Protein AF-A0A151WGV7-F1 (afdb_monomer)

Organism: NCBI:txid64791

pLDDT: mean 81.29, std 8.27, range [55.66, 95.44]

Radius of gyration: 17.62 Å; Cα contacts (8 Å, |Δi|>4): 101; chains: 1; bounding 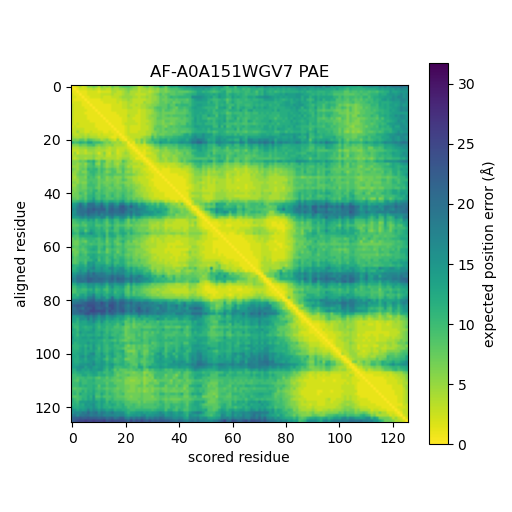box: 30×40×49 Å

Foldseek 3Di:
DDLVPDDPVVNVVLVCCCPPPFVDHPCRVPDDPVRVLVVCCVVQLVDFQEEAEAADDVVQVVVVVSCVVVVRPRYHYYYDPDDPPPDPDLVPFDQPPFDAPVRTPDHGPRSSVVSVVVVVVVVVVD

Mean predicted aligned error: 9.16 Å

Secondary structure (DSSP, 8-state):
--GGGS-HHHHHHHHHHHHHTS---TTTT---HHHHHHHHHHHHTSSTT-EEEESSHHHHHHHHHHHHHHT-TT-EEEE-----TT---TTTS--TT----SS-SS--HHHHHHHHHHHHHHHHT-

Sequence (126 aa):
MPWRFLTKSNQSHVSWLMSHHHGLQWNDGMVPCRMAQRLISEAVIGESEAIVYVKGLEKREWLRALSDILNSDDVVIETIDIYYEDIESLENLDATNTFRCGRHSKHCVLENVLKLFKRWTRFQSK

Nearest PDB structures (foldseek):
  3lzd-assembly1_B  TM=3.717E-01  e=4.528E+00  Pyrococcus horikoshii
  1vim-assembly1_B  TM=3.195E-01  e=4.845E+00  Archaeoglobus fulgidus

Solvent-accessible surface area (backbone atoms only — not comparable to full-atom values): 7836 Å² total; per-residue (Å²): 131,64,76,88,76,50,52,73,69,55,49,52,55,48,52,49,44,33,75,72,72,59,70,51,54,94,67,63,87,71,61,60,67,71,57,47,51,50,55,49,42,60,75,55,66,70,46,84,72,34,75,46,76,30,75,46,68,71,57,33,53,53,50,49,56,52,32,63,76,66,70,48,84,54,50,49,76,39,68,44,86,74,80,63,85,86,56,72,56,80,88,75,44,69,62,78,97,50,57,68,78,83,77,44,91,87,62,29,66,62,28,52,52,46,28,51,52,54,53,51,55,58,62,76,74,109

Structure (mmCIF, N/CA/C/O backbone):
data_AF-A0A151WGV7-F1
#
_entry.id   AF-A0A151WGV7-F1
#
loop_
_atom_site.group_PDB
_atom_site.id
_atom_site.type_symbol
_atom_site.label_atom_id
_atom_site.label_alt_id
_atom_site.label_comp_id
_atom_site.label_asym_id
_atom_site.label_entity_id
_atom_site.label_seq_id
_atom_site.pdbx_PDB_ins_code
_atom_site.Cartn_x
_atom_site.Cartn_y
_atom_site.Cartn_z
_atom_site.occupancy
_atom_site.B_iso_or_equiv
_atom_site.auth_seq_id
_atom_site.auth_comp_id
_atom_site.auth_asym_id
_atom_site.auth_atom_id
_atom_site.pdbx_PDB_model_num
ATOM 1 N N . MET A 1 1 ? 4.273 1.945 -14.816 1.00 74.88 1 MET A N 1
ATOM 2 C CA . MET A 1 1 ? 4.932 2.144 -16.130 1.00 74.88 1 MET A CA 1
ATOM 3 C C . MET A 1 1 ? 4.460 1.047 -17.082 1.00 74.88 1 MET A C 1
ATOM 5 O O . MET A 1 1 ? 4.610 -0.112 -16.723 1.00 74.88 1 MET A O 1
ATOM 9 N N . PRO A 1 2 ? 3.846 1.353 -18.237 1.00 81.44 2 PRO A N 1
ATOM 10 C CA . PRO A 1 2 ? 3.411 0.329 -19.197 1.00 81.44 2 PRO A CA 1
ATOM 11 C C . PRO A 1 2 ? 4.527 -0.632 -19.642 1.00 81.44 2 PRO A C 1
ATOM 13 O O . PRO A 1 2 ? 5.641 -0.186 -19.899 1.00 81.44 2 PRO A O 1
ATOM 16 N N . TRP A 1 3 ? 4.209 -1.925 -19.811 1.00 83.62 3 TRP A N 1
ATOM 17 C CA . TRP A 1 3 ? 5.152 -2.984 -20.242 1.00 83.62 3 TRP A CA 1
ATOM 18 C C . TRP A 1 3 ? 6.003 -2.602 -21.462 1.00 83.62 3 TRP A C 1
ATOM 20 O O . TRP A 1 3 ? 7.206 -2.852 -21.516 1.00 83.62 3 TRP A O 1
ATOM 30 N N . ARG A 1 4 ? 5.368 -1.945 -22.439 1.00 87.50 4 ARG A N 1
ATOM 31 C CA . ARG A 1 4 ? 5.997 -1.491 -23.689 1.00 87.50 4 ARG A CA 1
ATOM 32 C C . ARG A 1 4 ? 7.125 -0.472 -23.499 1.00 87.50 4 ARG A C 1
ATOM 34 O O . ARG A 1 4 ? 7.890 -0.259 -24.427 1.00 87.50 4 ARG A O 1
ATOM 41 N N . PHE A 1 5 ? 7.205 0.173 -22.337 1.00 86.94 5 PHE A N 1
ATOM 42 C CA . PHE A 1 5 ? 8.244 1.155 -22.023 1.00 86.94 5 PHE A CA 1
ATOM 43 C C . PHE A 1 5 ? 9.414 0.555 -21.236 1.00 86.94 5 PHE A C 1
ATOM 45 O O . PHE A 1 5 ? 10.374 1.259 -20.940 1.00 86.94 5 PHE A O 1
ATOM 52 N N . LEU A 1 6 ? 9.358 -0.736 -20.899 1.00 88.00 6 LEU A N 1
ATOM 53 C CA . LEU A 1 6 ? 10.471 -1.435 -20.270 1.00 88.00 6 LEU A CA 1
ATOM 54 C C . LEU A 1 6 ? 11.560 -1.771 -21.294 1.00 88.00 6 LEU A C 1
ATOM 56 O O . LEU A 1 6 ? 11.278 -2.121 -22.439 1.00 88.00 6 LEU A O 1
ATOM 60 N N . THR A 1 7 ? 12.816 -1.741 -20.849 1.00 95.25 7 THR A N 1
ATOM 61 C CA . THR A 1 7 ? 13.936 -2.298 -21.616 1.00 95.25 7 THR A CA 1
ATOM 62 C C . THR A 1 7 ? 13.786 -3.818 -21.751 1.00 95.25 7 THR A C 1
ATOM 64 O O . THR A 1 7 ? 13.155 -4.461 -20.912 1.00 95.25 7 THR A O 1
ATOM 67 N N . LYS A 1 8 ? 14.413 -4.430 -22.765 1.00 95.44 8 LYS A N 1
ATOM 68 C CA . LYS A 1 8 ? 14.369 -5.897 -22.958 1.00 95.44 8 LYS A CA 1
ATOM 69 C C . LYS A 1 8 ? 14.896 -6.683 -21.749 1.00 95.44 8 LYS A C 1
ATOM 71 O O . LYS A 1 8 ? 14.352 -7.732 -21.409 1.00 95.44 8 LYS A O 1
ATOM 76 N N . SER A 1 9 ? 15.932 -6.161 -21.087 1.00 94.38 9 SER A N 1
ATOM 77 C CA . SER A 1 9 ? 16.475 -6.751 -19.856 1.00 94.38 9 SER A CA 1
ATOM 78 C C . SER A 1 9 ? 15.431 -6.730 -18.733 1.00 94.38 9 SER A C 1
ATOM 80 O O . SER A 1 9 ? 15.109 -7.772 -18.164 1.00 94.38 9 SER A O 1
ATOM 82 N N . ASN A 1 10 ? 14.785 -5.579 -18.508 1.00 92.31 10 ASN A N 1
ATOM 83 C CA . ASN A 1 10 ? 13.720 -5.461 -17.512 1.00 92.31 10 ASN A CA 1
ATOM 84 C C . ASN A 1 10 ? 12.519 -6.352 -17.84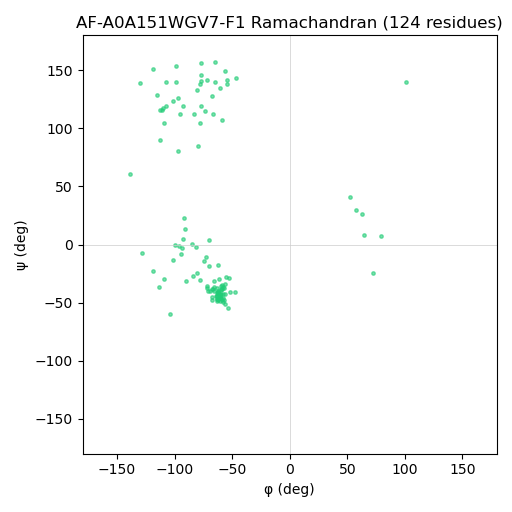7 1.00 92.31 10 ASN A C 1
ATOM 86 O O . ASN A 1 10 ? 11.991 -7.007 -16.958 1.00 92.31 10 ASN A O 1
ATOM 90 N N . GLN A 1 11 ? 12.114 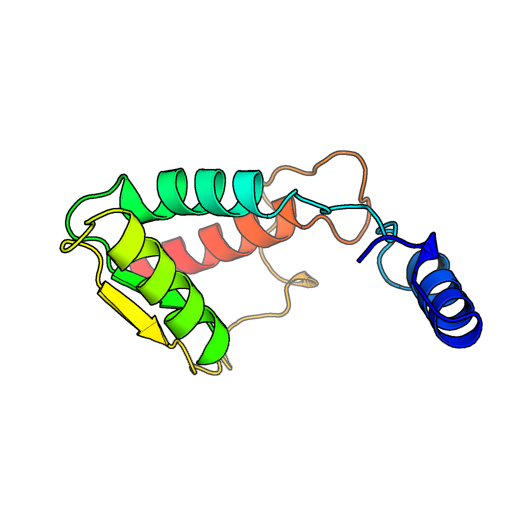-6.439 -19.116 1.00 92.88 11 GLN A N 1
ATOM 91 C CA . GLN A 1 11 ? 11.046 -7.351 -19.539 1.00 92.88 11 GLN A CA 1
ATOM 92 C C . GLN A 1 11 ? 11.382 -8.811 -19.224 1.00 92.88 11 GLN A C 1
ATOM 94 O O . GLN A 1 11 ? 10.504 -9.555 -18.798 1.00 92.88 11 GLN A O 1
ATOM 99 N N . SER A 1 12 ? 12.642 -9.219 -19.385 1.00 92.62 12 SER A N 1
ATOM 100 C CA . SER A 1 12 ? 13.085 -10.583 -19.075 1.00 92.62 12 SER A CA 1
ATOM 101 C C . SER A 1 12 ? 13.018 -10.863 -17.569 1.00 92.62 12 SER A C 1
ATOM 103 O O . SER A 1 12 ? 12.420 -11.856 -17.156 1.00 92.62 12 SER A O 1
ATOM 105 N N . HIS A 1 13 ? 13.533 -9.950 -16.736 1.00 89.94 13 HIS A N 1
ATOM 106 C CA . HIS A 1 13 ? 13.449 -10.067 -15.275 1.00 89.94 13 HIS A CA 1
ATOM 107 C C . HIS A 1 13 ? 12.003 -10.079 -14.769 1.00 89.94 13 HIS A C 1
ATOM 109 O O . HIS A 1 13 ? 11.631 -10.922 -13.954 1.00 89.94 13 HIS A O 1
ATOM 115 N N . VAL A 1 14 ? 11.162 -9.178 -15.280 1.00 88.38 14 VAL A N 1
ATOM 116 C CA . VAL A 1 14 ? 9.751 -9.118 -14.888 1.00 88.38 14 VAL A CA 1
ATOM 117 C C . VAL A 1 14 ? 8.998 -10.360 -15.370 1.00 88.38 14 VAL A C 1
ATOM 119 O O . VAL A 1 14 ? 8.194 -10.895 -14.615 1.00 88.38 14 VAL A O 1
ATOM 122 N N . SER A 1 15 ? 9.285 -10.877 -16.571 1.00 88.75 15 SER A N 1
ATOM 123 C CA . SER A 1 15 ? 8.687 -12.135 -17.056 1.00 88.75 15 SER A CA 1
ATOM 124 C C . SER A 1 15 ? 8.992 -13.300 -16.116 1.00 88.75 15 SER A C 1
ATOM 126 O O . SER A 1 15 ? 8.101 -14.090 -15.798 1.00 88.75 15 SER A O 1
ATOM 128 N N . TRP A 1 16 ? 10.235 -13.389 -15.632 1.00 91.19 16 TRP A N 1
ATOM 129 C CA . TRP A 1 16 ? 10.625 -14.393 -14.646 1.00 91.19 16 TRP A CA 1
ATOM 130 C C . TRP A 1 16 ? 9.859 -14.217 -13.325 1.00 91.19 16 TRP A C 1
ATOM 132 O O . TRP A 1 16 ? 9.257 -15.171 -12.836 1.00 91.19 16 TRP A O 1
ATOM 142 N N . LEU A 1 17 ? 9.777 -12.990 -12.796 1.00 85.44 17 LEU A N 1
ATOM 143 C CA . LEU A 1 17 ? 9.037 -12.683 -11.561 1.00 85.44 17 LEU A CA 1
ATOM 144 C C . LEU A 1 17 ? 7.540 -13.011 -11.663 1.00 85.44 17 LEU A C 1
ATOM 146 O O . LEU A 1 17 ? 6.968 -13.613 -10.749 1.00 85.44 17 LEU A O 1
ATOM 150 N N . MET A 1 18 ? 6.907 -12.636 -12.779 1.00 85.38 18 MET A N 1
ATOM 151 C CA . MET A 1 18 ? 5.494 -12.912 -13.052 1.00 85.38 18 MET A CA 1
ATOM 152 C C . MET A 1 18 ? 5.205 -14.417 -13.053 1.00 85.38 18 MET A C 1
ATOM 154 O O . MET A 1 18 ? 4.176 -14.840 -12.533 1.00 85.38 18 MET A O 1
ATOM 158 N N . SER A 1 19 ? 6.118 -15.222 -13.605 1.00 83.75 19 SER A N 1
ATOM 159 C CA . SER A 1 19 ? 5.948 -16.675 -13.729 1.00 83.75 19 SER A CA 1
ATOM 160 C C . SER A 1 19 ? 6.333 -17.464 -12.473 1.00 83.75 19 SER A C 1
ATOM 162 O O . SER A 1 19 ? 5.759 -18.528 -12.253 1.00 83.75 19 SER A O 1
ATOM 164 N N . HIS A 1 20 ? 7.248 -16.958 -11.635 1.00 81.25 20 HIS A N 1
ATOM 165 C CA . HIS A 1 20 ? 7.854 -17.766 -10.564 1.00 81.25 20 HIS A C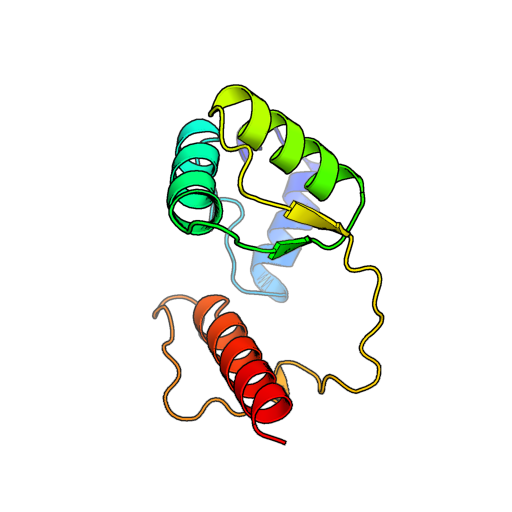A 1
ATOM 166 C C . HIS A 1 20 ? 7.616 -17.269 -9.135 1.00 81.25 20 HIS A C 1
ATOM 168 O O . HIS A 1 20 ? 7.726 -18.074 -8.216 1.00 81.25 20 HIS A O 1
ATOM 174 N N . HIS A 1 21 ? 7.308 -15.987 -8.908 1.00 71.69 21 HIS A N 1
ATOM 175 C CA . HIS A 1 21 ? 7.328 -15.443 -7.544 1.00 71.69 21 HIS A CA 1
ATOM 176 C C . HIS A 1 21 ? 5.934 -15.253 -6.940 1.00 71.69 21 HIS A C 1
ATOM 178 O O . HIS A 1 21 ? 5.608 -15.824 -5.908 1.00 71.69 21 HIS A O 1
ATOM 184 N N . HIS A 1 22 ? 5.093 -14.438 -7.575 1.00 69.56 22 HIS A N 1
ATOM 185 C CA . HIS A 1 22 ? 3.870 -13.935 -6.930 1.00 69.56 22 HIS A CA 1
ATOM 186 C C . HIS A 1 22 ? 2.578 -14.126 -7.732 1.00 69.56 22 HIS A C 1
ATOM 188 O O . HIS A 1 22 ? 1.501 -13.847 -7.213 1.00 69.56 22 HIS A O 1
ATOM 194 N N . GLY A 1 23 ? 2.658 -14.584 -8.987 1.00 73.38 23 GLY A N 1
ATOM 195 C CA . GLY A 1 23 ? 1.483 -14.749 -9.854 1.00 73.38 23 GLY A CA 1
ATOM 196 C C . GLY A 1 23 ? 0.751 -13.448 -10.218 1.00 73.38 23 GLY A C 1
ATOM 197 O O . GLY A 1 23 ? -0.322 -13.512 -10.807 1.00 73.38 23 GLY A O 1
ATOM 198 N N . LEU A 1 24 ? 1.316 -12.285 -9.872 1.00 76.25 24 LEU A N 1
ATOM 199 C CA . LEU A 1 24 ? 0.850 -10.973 -10.315 1.00 76.25 24 LEU A CA 1
ATOM 200 C C . LEU A 1 24 ? 1.378 -10.693 -11.720 1.00 76.25 24 LEU A C 1
ATOM 202 O O . LEU A 1 24 ? 2.572 -10.869 -11.980 1.00 76.25 24 LEU A O 1
ATOM 206 N N . GLN A 1 25 ? 0.508 -10.228 -12.613 1.00 81.88 25 GLN A N 1
ATOM 207 C CA . GLN A 1 25 ? 0.919 -9.694 -13.903 1.00 81.88 25 GLN A CA 1
ATOM 208 C C . GLN A 1 25 ? 1.492 -8.285 -13.753 1.00 81.88 25 GLN A C 1
ATOM 210 O O . GLN A 1 25 ? 1.134 -7.543 -12.846 1.00 81.88 25 GLN A O 1
ATOM 215 N N . TRP A 1 26 ? 2.335 -7.865 -14.698 1.00 84.06 26 TRP A N 1
ATOM 216 C CA . TRP A 1 26 ? 2.944 -6.530 -14.666 1.00 84.06 26 TRP A CA 1
ATOM 217 C C . TRP A 1 26 ? 1.933 -5.378 -14.595 1.00 84.06 26 TRP A C 1
ATOM 219 O O . TRP A 1 26 ? 2.202 -4.336 -14.002 1.00 84.06 26 TRP A O 1
ATOM 229 N N . ASN A 1 27 ? 0.775 -5.552 -15.232 1.00 79.31 27 ASN A N 1
ATOM 230 C CA . ASN A 1 27 ? -0.270 -4.535 -15.246 1.00 79.31 27 ASN A CA 1
ATOM 231 C C . ASN A 1 27 ? -1.311 -4.741 -14.130 1.00 79.31 27 ASN A C 1
ATOM 233 O O . ASN A 1 27 ? -2.215 -3.912 -14.010 1.00 79.31 27 ASN A O 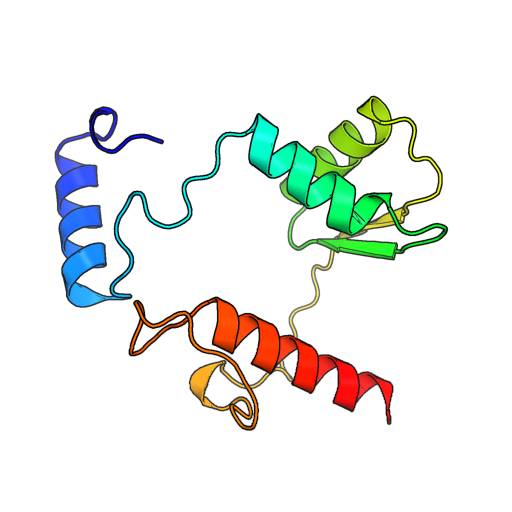1
ATOM 237 N N . ASP A 1 28 ? -1.207 -5.804 -13.323 1.00 76.75 28 ASP A N 1
ATOM 238 C CA . ASP A 1 28 ? -2.105 -6.005 -12.187 1.00 76.75 28 ASP A CA 1
ATOM 239 C C . ASP A 1 28 ? -1.831 -4.932 -11.130 1.00 76.75 28 ASP A C 1
ATOM 241 O O . ASP A 1 28 ? -0.694 -4.692 -10.730 1.00 76.75 28 ASP A O 1
ATOM 245 N N . GLY A 1 29 ? -2.887 -4.238 -10.701 1.00 72.62 29 GLY A N 1
ATOM 246 C CA . GLY A 1 29 ? -2.765 -3.100 -9.788 1.00 72.62 29 GLY A CA 1
ATOM 247 C C . GLY A 1 29 ? -2.333 -1.792 -10.460 1.00 72.62 29 GLY A C 1
ATOM 248 O O . GLY A 1 29 ? -2.118 -0.802 -9.763 1.00 72.62 29 GLY A O 1
ATOM 249 N N . MET A 1 30 ? -2.241 -1.736 -11.798 1.00 80.38 30 MET A N 1
ATOM 250 C CA . MET A 1 30 ? -2.079 -0.458 -12.490 1.00 80.38 30 MET A CA 1
ATOM 251 C C . MET A 1 30 ? -3.345 0.385 -12.315 1.00 80.38 30 MET A C 1
ATOM 253 O O . MET A 1 30 ? -4.395 0.085 -12.878 1.00 80.38 30 MET A O 1
ATOM 257 N N . VAL A 1 31 ? -3.214 1.482 -11.578 1.00 82.12 31 VAL A N 1
ATOM 258 C CA . VAL A 1 31 ? -4.267 2.480 -11.404 1.00 82.12 31 VAL A CA 1
ATOM 259 C C . VAL A 1 31 ? -3.786 3.793 -12.028 1.00 82.12 31 VAL A C 1
ATOM 261 O O . VAL A 1 31 ? -2.671 4.230 -11.729 1.00 82.12 31 VAL A O 1
ATOM 264 N N . PRO A 1 32 ? -4.570 4.442 -12.910 1.00 86.75 32 PRO A N 1
ATOM 265 C CA . PRO A 1 32 ? -4.231 5.772 -13.411 1.00 86.75 32 PRO A CA 1
ATOM 266 C C . PRO A 1 32 ? -3.999 6.748 -12.254 1.00 86.75 32 PRO A C 1
ATOM 268 O O . PRO A 1 32 ? -4.790 6.756 -11.315 1.00 86.75 32 PRO A O 1
ATOM 271 N N . CYS A 1 33 ? -2.980 7.613 -12.327 1.00 82.81 33 CYS A N 1
ATOM 272 C CA . CYS A 1 33 ? -2.620 8.492 -11.202 1.00 82.81 33 CYS A CA 1
ATOM 273 C C . CYS A 1 33 ? -3.808 9.299 -10.660 1.00 82.81 33 CYS A C 1
ATOM 275 O O . CYS A 1 33 ? -3.983 9.371 -9.453 1.00 82.81 33 CYS A O 1
ATOM 277 N N . ARG A 1 34 ? -4.679 9.821 -11.536 1.00 86.00 34 ARG A N 1
ATOM 278 C CA . ARG A 1 34 ? -5.899 10.538 -11.120 1.00 86.00 34 ARG A CA 1
ATOM 279 C C . ARG A 1 34 ? -6.883 9.660 -10.348 1.00 86.00 34 ARG A C 1
ATOM 281 O O . ARG A 1 34 ? -7.526 10.123 -9.417 1.00 86.00 34 ARG A O 1
ATOM 288 N N . MET A 1 35 ? -7.013 8.395 -10.744 1.00 89.06 35 MET A N 1
ATOM 289 C CA . MET A 1 35 ? -7.865 7.440 -10.041 1.00 89.06 35 MET A CA 1
ATOM 290 C C . MET A 1 35 ? -7.250 7.058 -8.693 1.00 89.06 35 MET A C 1
ATOM 292 O O . MET A 1 35 ? -7.978 6.985 -7.714 1.00 89.06 35 MET A O 1
ATOM 296 N N . ALA A 1 36 ? -5.928 6.876 -8.627 1.00 85.44 36 ALA A N 1
ATOM 297 C CA . ALA A 1 36 ? -5.229 6.615 -7.372 1.00 85.44 36 ALA A CA 1
ATOM 298 C C . ALA A 1 36 ? -5.373 7.795 -6.402 1.00 85.44 36 ALA A C 1
ATOM 300 O O . ALA A 1 36 ? -5.744 7.581 -5.256 1.00 85.44 36 ALA A O 1
ATOM 301 N N . GLN A 1 37 ? -5.165 9.026 -6.884 1.00 86.00 37 GLN A N 1
ATOM 302 C CA . GLN A 1 37 ? -5.407 10.251 -6.119 1.00 86.00 37 GLN A CA 1
ATOM 303 C C . GLN A 1 37 ? -6.831 10.273 -5.570 1.00 86.00 37 GLN A C 1
ATOM 305 O O . GLN A 1 37 ? -6.992 10.338 -4.363 1.00 86.00 37 GLN A O 1
ATOM 310 N N . ARG A 1 38 ? -7.848 10.107 -6.428 1.00 87.25 38 ARG A N 1
ATOM 311 C CA . ARG A 1 38 ? -9.251 10.095 -5.992 1.00 87.25 38 ARG A CA 1
ATOM 312 C C . ARG A 1 38 ? -9.528 9.040 -4.916 1.00 87.25 38 ARG A C 1
ATOM 314 O O . ARG A 1 38 ? -10.093 9.378 -3.888 1.00 87.25 38 ARG A O 1
ATOM 321 N N . LEU A 1 39 ? -9.127 7.788 -5.147 1.00 86.62 39 LEU A N 1
ATOM 322 C CA . LEU A 1 39 ? -9.378 6.685 -4.210 1.00 86.62 39 LEU A CA 1
ATOM 323 C C . LEU A 1 39 ? -8.702 6.915 -2.855 1.00 86.62 39 LEU A C 1
ATOM 325 O O . LEU A 1 39 ? -9.293 6.637 -1.819 1.00 86.62 39 LEU A O 1
ATOM 329 N N . ILE A 1 40 ? -7.463 7.409 -2.867 1.00 83.06 40 ILE A N 1
ATOM 330 C CA . ILE A 1 40 ? -6.721 7.711 -1.643 1.00 83.06 40 ILE A CA 1
ATOM 331 C C . ILE A 1 40 ? -7.376 8.885 -0.918 1.00 83.06 40 ILE A C 1
ATOM 333 O O . ILE A 1 40 ? -7.597 8.789 0.279 1.00 83.06 40 ILE A O 1
ATOM 337 N N . SER A 1 41 ? -7.743 9.954 -1.624 1.00 81.94 41 SER A N 1
ATOM 338 C CA . SER A 1 41 ? -8.443 11.092 -1.028 1.00 81.94 41 SER A CA 1
ATOM 339 C C . SER A 1 41 ? -9.769 10.680 -0.395 1.00 81.94 41 SER A C 1
ATOM 341 O O . SER A 1 41 ? -10.018 11.009 0.753 1.00 81.94 41 SER A O 1
ATOM 343 N N . GLU A 1 42 ? -10.599 9.901 -1.087 1.00 83.81 42 GLU A N 1
ATOM 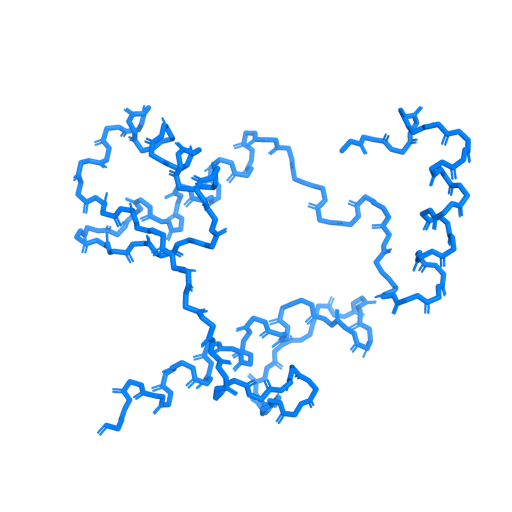344 C CA . GLU A 1 42 ? -11.863 9.408 -0.522 1.00 83.81 42 GLU A CA 1
ATOM 345 C C . GLU A 1 42 ? -11.642 8.560 0.741 1.00 83.81 42 GLU A C 1
ATOM 347 O O . GLU A 1 42 ? -12.406 8.676 1.692 1.00 83.81 42 GLU A O 1
ATOM 352 N N . ALA A 1 43 ? -10.589 7.738 0.771 1.00 80.25 43 ALA A N 1
ATOM 353 C CA . ALA A 1 43 ? -10.296 6.857 1.900 1.00 80.25 43 ALA A CA 1
ATOM 354 C C . ALA A 1 43 ? -9.590 7.544 3.082 1.00 80.25 43 ALA A C 1
ATOM 356 O O . ALA A 1 43 ? -9.641 7.027 4.191 1.00 80.25 43 ALA A O 1
ATOM 357 N N . VAL A 1 44 ? -8.872 8.642 2.837 1.00 73.25 44 VAL A N 1
ATOM 358 C CA . VAL A 1 44 ? -7.956 9.264 3.810 1.00 73.25 44 VAL A CA 1
ATOM 359 C C . VAL A 1 44 ? -8.434 10.644 4.262 1.00 73.25 44 VAL A C 1
ATOM 361 O O . VAL A 1 44 ? -8.250 11.006 5.415 1.00 73.25 44 VAL A O 1
ATOM 364 N N . ILE A 1 45 ? -9.026 11.413 3.349 1.00 68.00 45 ILE A N 1
ATOM 365 C CA . ILE A 1 45 ? -9.414 12.821 3.532 1.00 68.00 45 ILE A CA 1
ATOM 366 C C . ILE A 1 45 ? -10.921 12.965 3.816 1.00 68.00 45 ILE A C 1
ATOM 368 O O . ILE A 1 45 ? -11.383 14.012 4.251 1.00 68.00 45 ILE A O 1
ATOM 372 N N . GLY A 1 46 ? -11.714 11.909 3.607 1.00 64.25 46 GLY A N 1
ATOM 373 C CA . GLY A 1 46 ? -13.143 11.912 3.938 1.00 64.25 46 GLY A CA 1
ATOM 374 C C . GLY A 1 46 ? -13.456 11.847 5.439 1.00 64.25 46 GLY A C 1
ATOM 375 O O . GLY A 1 46 ? -14.612 12.036 5.817 1.00 64.25 46 GLY A O 1
ATOM 376 N N . GLU A 1 47 ? -12.462 11.571 6.286 1.00 63.19 47 GLU A N 1
ATOM 377 C CA . GLU A 1 47 ? -12.617 11.427 7.735 1.00 63.19 47 GLU A CA 1
ATOM 378 C C . GLU A 1 47 ? -12.007 12.640 8.458 1.00 63.19 47 GLU A C 1
ATOM 380 O O . GLU A 1 47 ? -10.816 12.919 8.335 1.00 63.19 47 GLU A O 1
ATOM 385 N N . SER A 1 48 ? -12.837 13.374 9.206 1.00 69.19 48 SER A N 1
ATOM 386 C CA . SER A 1 48 ? -12.407 14.507 10.038 1.00 69.19 48 SER A CA 1
ATOM 387 C C . SER A 1 48 ? -11.480 14.029 11.160 1.00 69.19 48 SER A C 1
ATOM 389 O O . SER A 1 48 ? -11.764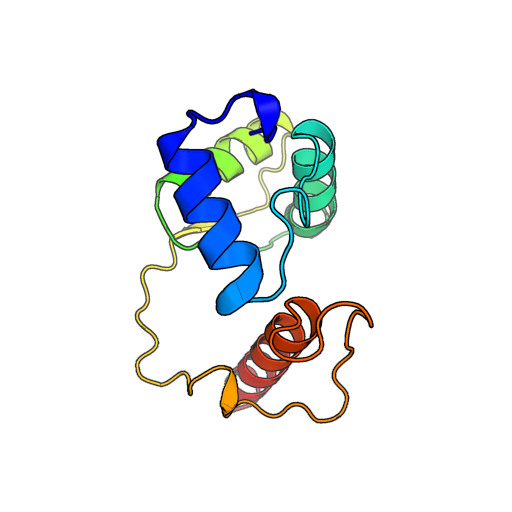 13.011 11.788 1.00 69.19 48 SER A O 1
ATOM 391 N N . GLU A 1 49 ? -10.419 14.791 11.448 1.00 72.94 49 GLU A N 1
ATOM 392 C CA . GLU A 1 49 ? -9.457 14.541 12.542 1.00 72.94 49 GLU A CA 1
ATOM 393 C C . GLU A 1 49 ? -8.656 13.224 12.426 1.00 72.94 49 GLU A C 1
ATOM 395 O O . GLU A 1 49 ? -8.193 12.662 13.423 1.00 72.94 49 GLU A O 1
ATOM 400 N N . ALA A 1 50 ? -8.463 12.708 11.209 1.00 77.00 50 ALA A N 1
ATOM 401 C CA . ALA A 1 50 ? -7.726 11.466 10.991 1.00 77.00 50 ALA A CA 1
ATOM 402 C C . ALA A 1 50 ? -6.196 11.655 11.080 1.00 77.00 50 ALA A C 1
ATOM 404 O O . ALA A 1 50 ? -5.618 12.583 10.507 1.00 77.00 50 ALA A O 1
ATOM 405 N N . ILE A 1 51 ? -5.513 10.708 11.739 1.00 82.62 51 ILE A N 1
ATOM 406 C CA . ILE A 1 51 ? -4.047 10.580 11.696 1.00 82.62 51 ILE A CA 1
ATOM 407 C C . ILE A 1 51 ? -3.673 9.452 10.733 1.00 82.62 51 ILE A C 1
ATOM 409 O O . ILE A 1 51 ? -4.071 8.298 10.904 1.00 82.62 51 ILE A O 1
ATOM 413 N N . VAL A 1 52 ? -2.860 9.780 9.733 1.00 84.56 52 VAL A N 1
ATOM 414 C CA . VAL A 1 52 ? -2.476 8.891 8.639 1.00 84.56 52 VAL A CA 1
ATOM 415 C C . VAL A 1 52 ? -1.000 8.565 8.747 1.00 84.56 52 VAL A C 1
ATOM 417 O O . VAL A 1 52 ? -0.131 9.418 8.573 1.00 84.56 52 VAL A O 1
ATOM 420 N N . TYR A 1 53 ? -0.711 7.293 8.979 1.00 84.44 53 TYR A N 1
ATOM 421 C CA . TYR A 1 53 ? 0.650 6.793 9.084 1.00 84.44 53 TYR A CA 1
ATOM 422 C C . TYR A 1 53 ? 1.121 6.191 7.763 1.00 84.44 53 TYR A C 1
ATOM 424 O O . TYR A 1 53 ? 0.488 5.278 7.227 1.00 84.44 53 TYR A O 1
ATOM 432 N N . VAL A 1 54 ? 2.267 6.645 7.251 1.00 85.94 54 VAL A N 1
ATOM 433 C CA . VAL A 1 54 ? 2.842 6.117 6.007 1.00 85.94 54 VAL A CA 1
ATOM 434 C C . VAL A 1 54 ? 4.302 5.732 6.122 1.00 85.94 54 VAL A C 1
ATOM 436 O O . VAL A 1 54 ? 5.122 6.419 6.718 1.00 85.94 54 VAL A O 1
ATOM 439 N N . LYS A 1 55 ? 4.655 4.601 5.511 1.00 84.06 55 LYS A N 1
ATOM 440 C CA . LYS A 1 55 ? 6.033 4.113 5.527 1.00 84.06 55 LYS A CA 1
ATOM 441 C C . LYS A 1 55 ? 6.868 4.796 4.445 1.00 84.06 55 LYS A C 1
ATOM 443 O O . LYS A 1 55 ? 6.680 4.499 3.256 1.00 84.06 55 LYS A O 1
ATOM 448 N N . GLY A 1 56 ? 7.818 5.620 4.882 1.00 87.06 56 GLY A N 1
ATOM 449 C CA . GLY A 1 56 ? 8.786 6.330 4.048 1.00 87.06 56 GLY A CA 1
ATOM 450 C C . GLY A 1 56 ? 8.434 7.800 3.795 1.00 87.06 56 GLY A C 1
ATOM 451 O O . GLY A 1 56 ? 7.281 8.149 3.534 1.00 87.06 56 GLY A O 1
ATOM 452 N N . LEU A 1 57 ? 9.469 8.645 3.823 1.00 87.00 57 LEU A N 1
ATOM 453 C CA . LEU A 1 57 ? 9.378 10.100 3.684 1.00 87.00 57 LEU A CA 1
ATOM 454 C C . LEU A 1 57 ? 8.715 10.542 2.371 1.00 87.00 57 LEU A C 1
ATOM 456 O O . LEU A 1 57 ? 7.790 11.348 2.405 1.00 87.00 57 LEU A O 1
ATOM 460 N N . GLU A 1 58 ? 9.115 9.953 1.240 1.00 90.69 58 GLU A N 1
ATOM 461 C CA . GLU A 1 58 ? 8.586 10.302 -0.090 1.00 90.69 58 GLU A CA 1
ATOM 462 C C . GLU A 1 58 ? 7.060 10.139 -0.171 1.00 90.69 58 GLU A C 1
ATOM 464 O O . GLU A 1 58 ? 6.363 10.948 -0.781 1.00 90.69 58 GLU A O 1
ATOM 469 N N . LYS A 1 59 ? 6.509 9.103 0.478 1.00 88.44 59 LYS A N 1
ATOM 470 C CA . LYS A 1 59 ? 5.059 8.860 0.489 1.00 88.44 59 LYS A CA 1
ATOM 471 C C . LYS A 1 59 ? 4.323 9.875 1.354 1.00 88.44 59 LYS A C 1
ATOM 473 O O . LYS A 1 59 ? 3.232 10.298 0.983 1.00 88.44 59 LYS A O 1
ATOM 478 N N . ARG A 1 60 ? 4.917 10.272 2.484 1.00 90.00 60 ARG A N 1
ATOM 479 C CA . ARG A 1 60 ? 4.368 11.322 3.353 1.00 90.00 60 ARG A CA 1
ATOM 480 C C . ARG A 1 60 ? 4.304 12.650 2.615 1.00 90.00 60 ARG A C 1
ATOM 482 O O . ARG A 1 60 ? 3.267 13.298 2.631 1.00 90.00 60 ARG A O 1
ATOM 489 N N . GLU A 1 61 ? 5.389 13.033 1.952 1.00 91.31 61 GLU A N 1
ATOM 490 C CA . GLU A 1 61 ? 5.455 14.284 1.191 1.00 91.31 61 GLU A CA 1
ATOM 491 C C . GLU A 1 61 ? 4.457 14.293 0.034 1.00 91.31 61 GLU A C 1
ATOM 493 O O . GLU A 1 61 ? 3.743 15.276 -0.154 1.00 91.31 61 GLU A O 1
ATOM 498 N N . TRP A 1 62 ?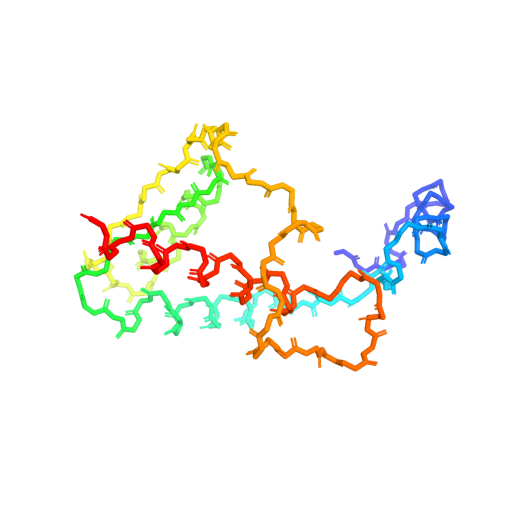 4.333 13.173 -0.684 1.00 89.94 62 TRP A N 1
ATOM 499 C CA . TRP A 1 62 ? 3.348 13.042 -1.753 1.00 89.94 62 TRP A CA 1
ATOM 500 C C . TRP A 1 62 ? 1.904 13.200 -1.253 1.00 89.94 62 TRP A C 1
ATOM 502 O O . TRP A 1 62 ? 1.111 13.889 -1.894 1.00 89.94 62 TRP A O 1
ATOM 512 N N . LEU A 1 63 ? 1.554 12.599 -0.108 1.00 88.00 63 LEU A N 1
ATOM 513 C CA . LEU A 1 63 ? 0.211 12.739 0.463 1.00 88.00 63 LEU A CA 1
ATOM 514 C C . LEU A 1 63 ? -0.049 14.129 1.047 1.00 88.00 63 LEU A C 1
ATOM 516 O O . LEU A 1 63 ? -1.164 14.616 0.909 1.00 88.00 63 LEU A O 1
ATOM 520 N N . ARG A 1 64 ? 0.952 14.786 1.648 1.00 88.06 64 ARG A N 1
ATOM 521 C CA . ARG A 1 64 ? 0.819 16.180 2.107 1.00 88.06 64 ARG A CA 1
ATOM 522 C C . ARG A 1 64 ? 0.510 17.110 0.941 1.00 88.06 64 ARG A C 1
ATOM 524 O O . ARG A 1 64 ? -0.489 17.811 0.987 1.00 88.06 64 ARG A O 1
ATOM 531 N N . ALA A 1 65 ? 1.266 16.996 -0.152 1.00 88.62 65 ALA A N 1
ATOM 532 C CA . ALA A 1 65 ? 0.990 17.762 -1.364 1.00 88.62 65 ALA A CA 1
ATOM 533 C C . ALA A 1 65 ? -0.418 17.488 -1.926 1.00 88.62 65 ALA A C 1
ATOM 535 O O . ALA A 1 65 ? -1.062 18.388 -2.457 1.00 88.62 65 ALA A O 1
ATOM 536 N N . LEU A 1 66 ? -0.912 16.249 -1.814 1.00 86.38 66 LEU A N 1
ATOM 537 C CA . LEU A 1 66 ? -2.283 15.912 -2.199 1.00 86.38 66 LEU A CA 1
ATOM 538 C C . LEU A 1 66 ? -3.326 16.536 -1.253 1.00 86.38 66 LEU A C 1
ATOM 540 O O . LEU A 1 66 ? -4.348 17.009 -1.741 1.00 86.38 66 LEU A O 1
ATOM 544 N N . SER A 1 67 ? -3.072 16.550 0.058 1.00 82.75 67 SER A N 1
ATOM 545 C CA . SER A 1 67 ? -3.938 17.177 1.069 1.00 82.75 67 SER A CA 1
ATOM 546 C C . SER A 1 67 ? -4.048 18.685 0.856 1.00 82.75 67 SER A C 1
ATOM 548 O O . SER A 1 67 ? -5.157 19.216 0.836 1.00 82.75 67 SER A O 1
ATOM 550 N N . ASP A 1 68 ? -2.917 19.344 0.585 1.00 82.69 68 ASP A N 1
ATOM 551 C CA . ASP A 1 68 ? -2.843 20.780 0.294 1.00 82.69 68 ASP A CA 1
ATOM 552 C C . ASP A 1 68 ? -3.683 21.140 -0.945 1.00 82.69 68 ASP A C 1
ATOM 554 O O . ASP A 1 68 ? -4.434 22.111 -0.940 1.00 82.69 68 ASP A O 1
ATOM 558 N N . ILE A 1 69 ? -3.620 20.325 -2.010 1.00 82.00 69 ILE A N 1
ATOM 559 C CA . ILE A 1 69 ? -4.439 20.511 -3.226 1.00 82.00 69 ILE A CA 1
ATOM 560 C C . ILE A 1 69 ? -5.943 20.421 -2.920 1.00 82.00 69 ILE A C 1
ATOM 562 O O . ILE A 1 69 ? -6.757 21.020 -3.627 1.00 82.00 69 ILE A O 1
ATOM 566 N N . LEU A 1 70 ? -6.317 19.647 -1.903 1.00 77.81 70 LEU A N 1
ATOM 567 C CA . LEU A 1 70 ? -7.704 19.349 -1.554 1.00 77.81 70 LEU A CA 1
ATOM 568 C C . LEU A 1 70 ? -8.235 20.201 -0.391 1.00 77.81 70 LEU A C 1
ATOM 570 O O . LEU A 1 70 ? -9.411 20.066 -0.067 1.00 77.81 70 LEU A O 1
ATOM 574 N N . ASN A 1 71 ? -7.416 21.097 0.179 1.00 77.62 71 ASN A N 1
ATOM 575 C CA . ASN A 1 71 ? -7.730 21.932 1.349 1.00 77.62 71 ASN A CA 1
ATOM 576 C C . ASN A 1 71 ? -8.245 21.120 2.550 1.00 77.62 71 ASN A C 1
ATOM 578 O O . ASN A 1 71 ? -9.209 21.502 3.212 1.00 77.62 71 ASN A O 1
ATOM 582 N N . SER A 1 72 ? -7.632 19.962 2.787 1.00 75.75 72 SER A N 1
ATOM 583 C CA . SER A 1 72 ? -7.953 19.101 3.921 1.00 75.75 72 SER A CA 1
ATOM 584 C C . SER A 1 72 ? -6.973 19.353 5.061 1.00 75.75 72 SER A C 1
ATOM 586 O O . SER A 1 72 ? -6.014 18.597 5.238 1.00 75.75 72 SER A O 1
ATOM 588 N N . ASP A 1 73 ? -7.216 20.415 5.825 1.00 70.56 73 ASP A N 1
ATOM 589 C CA . ASP A 1 73 ? -6.352 20.817 6.945 1.00 70.56 73 ASP A CA 1
ATOM 590 C C . ASP A 1 73 ? -6.513 19.910 8.182 1.00 70.56 73 ASP A C 1
ATOM 592 O O . ASP A 1 73 ? -5.660 19.903 9.068 1.00 70.56 73 ASP A O 1
ATOM 596 N N . ASP A 1 74 ? -7.566 19.088 8.213 1.00 76.62 74 ASP A N 1
ATOM 597 C CA . ASP A 1 74 ? -7.929 18.252 9.365 1.00 76.62 74 ASP A CA 1
ATOM 598 C C . ASP A 1 74 ? -7.192 16.899 9.415 1.00 76.62 74 ASP A C 1
ATOM 600 O O . ASP A 1 74 ? -7.429 16.096 10.320 1.00 76.62 74 ASP A O 1
ATOM 604 N N . VAL A 1 75 ? -6.304 16.619 8.451 1.00 81.56 75 VAL A N 1
ATOM 605 C CA . VAL A 1 75 ? -5.605 15.328 8.333 1.00 81.56 75 VAL A CA 1
ATOM 606 C C . VAL A 1 75 ? -4.125 15.472 8.672 1.00 81.56 75 VAL A C 1
ATOM 608 O O . VAL A 1 75 ? -3.355 16.126 7.967 1.00 81.56 75 VAL A O 1
ATOM 611 N N . VAL A 1 76 ? -3.687 14.782 9.726 1.00 85.94 76 VAL A N 1
ATOM 612 C CA . VAL A 1 76 ? -2.280 14.760 10.148 1.00 85.94 76 VAL A CA 1
ATOM 613 C C . VAL A 1 76 ? -1.573 13.567 9.510 1.00 85.94 76 VAL A C 1
ATOM 615 O O . VAL A 1 76 ? -1.936 12.420 9.754 1.00 85.94 76 VAL A O 1
ATOM 618 N N . ILE A 1 77 ? -0.538 13.817 8.701 1.00 87.31 77 ILE A N 1
ATOM 619 C CA . ILE A 1 77 ? 0.195 12.763 7.978 1.00 87.31 77 ILE A CA 1
ATOM 620 C C . ILE A 1 77 ? 1.609 12.610 8.541 1.00 87.31 77 ILE A C 1
ATOM 622 O O . ILE A 1 77 ? 2.452 13.505 8.379 1.00 87.31 77 ILE A O 1
ATOM 626 N N . GLU A 1 78 ? 1.886 11.441 9.115 1.00 87.56 78 GLU A N 1
ATOM 627 C CA . GLU A 1 78 ? 3.141 11.103 9.792 1.00 87.56 78 GLU A CA 1
ATOM 628 C C . GLU A 1 78 ? 3.867 9.926 9.135 1.00 87.56 78 GLU A C 1
ATOM 630 O O . GLU A 1 78 ? 3.248 9.042 8.532 1.00 87.56 78 GLU A O 1
ATOM 635 N N . THR A 1 79 ? 5.204 9.899 9.241 1.00 87.38 79 THR A N 1
ATOM 636 C CA . THR A 1 79 ? 5.944 8.693 8.854 1.00 87.38 79 THR A CA 1
ATOM 637 C C . THR A 1 79 ? 5.821 7.632 9.938 1.00 87.38 79 THR A C 1
ATOM 639 O O . THR A 1 79 ? 5.868 7.915 11.132 1.00 87.38 79 THR A O 1
ATOM 642 N N . ILE A 1 80 ? 5.683 6.380 9.515 1.00 80.31 80 ILE A N 1
ATOM 643 C CA . ILE A 1 80 ? 5.792 5.223 10.396 1.00 80.31 80 ILE A CA 1
ATOM 644 C C . ILE A 1 80 ? 7.044 4.443 10.020 1.00 80.31 80 ILE A C 1
ATOM 646 O O . ILE A 1 80 ? 7.041 3.555 9.168 1.00 80.31 80 ILE A O 1
ATOM 650 N N . ASP A 1 81 ? 8.149 4.820 10.657 1.00 69.88 81 ASP A N 1
ATOM 651 C CA . ASP A 1 81 ? 9.453 4.166 10.494 1.00 69.88 81 ASP A CA 1
ATOM 652 C C . ASP A 1 81 ? 9.658 3.046 11.527 1.00 69.88 81 ASP A C 1
ATOM 654 O O . ASP A 1 81 ? 10.774 2.642 11.846 1.00 69.88 81 ASP A O 1
ATOM 658 N N . ILE A 1 82 ? 8.548 2.521 12.050 1.00 63.97 82 ILE A N 1
ATOM 659 C CA . ILE A 1 82 ? 8.538 1.483 13.071 1.00 63.97 82 ILE A CA 1
ATOM 660 C C . ILE A 1 82 ? 8.849 0.139 12.406 1.00 63.97 82 ILE A C 1
ATOM 662 O O . ILE A 1 82 ? 8.127 -0.340 11.523 1.00 63.97 82 ILE A O 1
ATOM 666 N N . TYR A 1 83 ? 9.940 -0.481 12.848 1.00 57.94 83 TYR A N 1
ATOM 667 C CA . TYR A 1 83 ? 10.184 -1.899 12.634 1.00 57.94 83 TYR A CA 1
ATOM 668 C C . TYR A 1 83 ? 9.342 -2.662 13.645 1.00 57.94 83 TYR A C 1
ATOM 670 O O . TYR A 1 83 ? 9.641 -2.686 14.833 1.00 57.94 83 TYR A O 1
ATOM 678 N N . TYR A 1 84 ? 8.253 -3.257 13.178 1.00 63.69 84 TYR A N 1
ATOM 679 C CA . TYR A 1 84 ? 7.484 -4.160 14.012 1.00 63.69 84 TYR A CA 1
ATOM 680 C C . TYR A 1 84 ? 8.181 -5.519 14.044 1.00 63.69 84 TYR A C 1
ATOM 682 O O . TYR A 1 84 ? 7.850 -6.404 13.254 1.00 63.69 84 TYR A O 1
ATOM 690 N N . GLU A 1 85 ? 9.155 -5.673 14.941 1.00 60.91 85 GLU A N 1
ATOM 691 C CA . GLU A 1 85 ? 9.767 -6.979 15.233 1.00 60.91 85 GLU A CA 1
ATOM 692 C C . GLU A 1 85 ? 8.696 -8.007 15.648 1.00 60.91 85 GLU A C 1
ATOM 694 O O . GLU A 1 85 ? 8.797 -9.189 15.327 1.00 60.91 85 GLU A O 1
ATOM 699 N N . ASP A 1 86 ? 7.597 -7.520 16.232 1.00 68.44 86 ASP A N 1
ATOM 700 C CA . ASP A 1 86 ? 6.482 -8.321 16.726 1.00 68.44 86 ASP A CA 1
ATOM 701 C C . ASP A 1 86 ? 5.359 -8.550 15.704 1.00 68.44 86 ASP A C 1
ATOM 703 O O . ASP A 1 86 ? 4.259 -8.939 16.100 1.00 68.44 86 ASP A O 1
ATOM 707 N N . ILE A 1 87 ? 5.545 -8.283 14.405 1.00 72.00 87 ILE A N 1
ATOM 708 C CA . ILE A 1 87 ? 4.576 -8.713 13.383 1.00 72.00 87 ILE A CA 1
ATOM 709 C C . ILE A 1 87 ? 5.034 -10.046 12.799 1.00 72.00 87 ILE A C 1
ATOM 711 O O . ILE A 1 87 ? 6.029 -10.126 12.086 1.00 72.00 87 ILE A O 1
ATOM 715 N N . GLU A 1 88 ? 4.266 -11.102 13.076 1.00 75.19 88 GLU A N 1
ATOM 716 C CA . GLU A 1 88 ? 4.465 -12.401 12.434 1.00 75.19 88 GLU A CA 1
ATOM 717 C C . GLU A 1 88 ? 4.405 -12.256 10.909 1.00 75.19 88 GLU A C 1
ATOM 719 O O . GLU A 1 88 ? 3.661 -11.427 10.374 1.00 75.19 88 GLU A O 1
ATOM 724 N N . SER A 1 89 ? 5.149 -13.118 10.209 1.00 79.19 89 SER A N 1
ATOM 725 C CA . SER A 1 89 ? 5.066 -13.240 8.750 1.00 79.19 89 SER A CA 1
ATOM 726 C C . SER A 1 89 ? 3.609 -13.305 8.279 1.00 79.19 89 SER A C 1
ATOM 728 O O . SER A 1 89 ? 2.773 -13.950 8.913 1.00 79.19 89 SER A O 1
ATOM 730 N N . LEU A 1 90 ? 3.314 -12.693 7.126 1.00 79.94 90 LEU A N 1
ATOM 731 C CA . LEU A 1 90 ? 1.982 -12.708 6.501 1.00 79.94 90 LEU A CA 1
ATOM 732 C C . LEU A 1 90 ? 1.414 -14.125 6.322 1.00 79.94 90 LEU A C 1
ATOM 734 O O . LEU A 1 90 ? 0.195 -14.309 6.334 1.00 79.94 90 LEU A O 1
ATOM 738 N N . GLU A 1 91 ? 2.292 -15.114 6.158 1.00 80.69 91 GLU A N 1
ATOM 739 C CA . GLU A 1 91 ? 1.937 -16.532 6.050 1.00 80.69 91 GLU A CA 1
ATOM 740 C C . GLU A 1 91 ? 1.334 -17.087 7.346 1.00 80.69 91 GLU A C 1
ATOM 742 O O . GLU A 1 91 ? 0.450 -17.938 7.293 1.00 80.69 91 GLU A O 1
ATOM 747 N N . ASN A 1 92 ? 1.756 -16.553 8.493 1.00 85.50 92 ASN A N 1
ATOM 748 C CA . ASN A 1 92 ? 1.365 -17.009 9.825 1.00 85.50 92 ASN A CA 1
ATOM 749 C C . ASN A 1 92 ? 0.182 -16.217 10.406 1.00 85.50 92 ASN A C 1
ATOM 751 O O . ASN A 1 92 ? -0.360 -16.591 11.444 1.00 85.50 92 ASN A O 1
ATOM 755 N N . LEU A 1 93 ? -0.245 -15.134 9.747 1.00 86.62 93 LEU A N 1
ATOM 756 C CA . LEU A 1 93 ? -1.389 -14.344 10.196 1.00 86.62 93 LEU A CA 1
ATOM 757 C C . LEU A 1 93 ? -2.721 -15.076 9.974 1.00 86.62 93 LEU A C 1
ATOM 759 O O . LEU A 1 93 ? -2.969 -15.673 8.925 1.00 86.62 93 LEU A O 1
ATOM 763 N N . ASP A 1 94 ? -3.626 -14.928 10.942 1.00 88.06 94 ASP A N 1
ATOM 764 C CA . ASP A 1 94 ? -4.959 -15.539 10.948 1.00 88.06 94 ASP A CA 1
ATOM 765 C C . ASP A 1 94 ? -5.827 -15.129 9.737 1.00 88.06 94 ASP A C 1
ATOM 767 O O . ASP A 1 94 ? -6.387 -14.027 9.680 1.00 88.06 94 ASP A O 1
ATOM 771 N N . ALA A 1 95 ? -6.008 -16.076 8.812 1.00 87.44 95 ALA A N 1
ATOM 772 C CA . ALA A 1 95 ? -6.809 -15.939 7.595 1.00 87.44 95 ALA A CA 1
ATOM 773 C C . ALA A 1 95 ? -8.326 -16.146 7.796 1.00 87.44 95 ALA A C 1
ATOM 775 O O . ALA A 1 95 ? -9.091 -16.025 6.839 1.00 87.44 95 ALA A O 1
ATOM 776 N N . THR A 1 96 ? -8.798 -16.470 9.002 1.00 88.50 96 THR A N 1
ATOM 777 C CA . THR A 1 96 ? -10.220 -16.776 9.237 1.00 88.50 96 THR A CA 1
ATOM 778 C C . THR A 1 96 ? -11.096 -15.572 8.878 1.00 88.50 96 THR A C 1
ATOM 780 O O . THR A 1 96 ? -10.777 -14.447 9.265 1.00 88.50 96 THR A O 1
ATOM 783 N N . ASN A 1 97 ? -12.203 -15.783 8.159 1.00 86.06 97 ASN A N 1
ATOM 784 C CA . ASN A 1 97 ? -13.121 -14.722 7.710 1.00 86.06 97 ASN A CA 1
ATOM 785 C C . ASN A 1 97 ? -12.460 -13.618 6.858 1.00 86.06 97 ASN A C 1
ATOM 787 O O . ASN A 1 97 ? -12.889 -12.467 6.889 1.00 86.06 97 ASN A O 1
ATOM 791 N N . THR A 1 98 ? -11.404 -13.943 6.111 1.00 86.69 98 THR A N 1
ATOM 792 C CA . THR A 1 98 ? -10.795 -13.020 5.142 1.00 86.69 98 THR A CA 1
ATOM 793 C C . THR A 1 98 ? -11.278 -13.314 3.721 1.00 86.69 98 THR A C 1
ATOM 795 O O . THR A 1 98 ? -11.665 -14.436 3.396 1.00 86.69 98 THR A O 1
ATOM 798 N N . PHE A 1 99 ? -11.270 -12.293 2.862 1.00 85.12 99 PHE A N 1
ATOM 799 C CA . PHE A 1 99 ? -11.682 -12.415 1.465 1.00 85.12 99 PHE A CA 1
ATOM 800 C C . PHE A 1 99 ? -10.481 -12.574 0.534 1.00 85.12 99 PHE A C 1
ATOM 802 O O . PHE A 1 99 ? -9.474 -11.875 0.659 1.00 85.12 99 PHE A O 1
ATOM 809 N N . ARG A 1 100 ? -10.626 -13.449 -0.468 1.00 83.44 100 ARG A N 1
ATOM 810 C CA . ARG A 1 100 ? -9.671 -13.599 -1.573 1.00 83.44 100 ARG A CA 1
ATOM 811 C C . ARG A 1 100 ? -10.260 -13.036 -2.860 1.00 83.44 100 ARG A C 1
ATOM 813 O O . ARG A 1 100 ? -11.412 -13.284 -3.184 1.00 83.44 100 ARG A O 1
ATOM 820 N N . CYS A 1 101 ? -9.435 -12.358 -3.650 1.00 79.62 101 CYS A N 1
ATOM 821 C CA . CYS A 1 101 ? -9.821 -11.756 -4.935 1.00 79.62 101 CYS A CA 1
ATOM 822 C C . CYS A 1 101 ? -10.106 -12.762 -6.077 1.00 79.62 101 CYS A C 1
ATOM 824 O O . CYS A 1 101 ? -10.274 -12.352 -7.222 1.00 79.62 101 CYS A O 1
ATOM 826 N N . GLY A 1 102 ? -10.074 -14.075 -5.816 1.00 74.31 102 GLY A N 1
ATOM 827 C CA . GLY A 1 102 ? -10.303 -15.140 -6.806 1.00 74.31 102 GLY A CA 1
ATOM 828 C C . GLY A 1 102 ? -9.184 -15.357 -7.838 1.00 74.31 102 GLY A C 1
ATOM 829 O O . GLY A 1 102 ? -9.047 -16.465 -8.345 1.00 74.31 102 GLY A O 1
ATOM 830 N N . ARG A 1 103 ? -8.349 -14.346 -8.125 1.00 71.81 103 ARG A N 1
ATOM 831 C CA . ARG A 1 103 ? -7.247 -14.435 -9.109 1.00 71.81 103 ARG A CA 1
ATOM 832 C C . ARG A 1 103 ? -5.911 -14.902 -8.538 1.00 71.81 103 ARG A C 1
ATOM 834 O O . ARG A 1 103 ? -5.144 -15.553 -9.236 1.00 71.81 103 ARG A O 1
ATOM 841 N N . HIS A 1 104 ? -5.625 -14.582 -7.279 1.00 71.25 104 HIS A N 1
ATOM 842 C CA . HIS A 1 104 ? -4.332 -14.872 -6.656 1.00 71.25 104 HIS A CA 1
ATOM 843 C C . HIS A 1 104 ? -4.499 -15.983 -5.617 1.00 71.25 104 HIS A C 1
ATOM 845 O O . HIS A 1 104 ? -5.040 -15.750 -4.536 1.00 71.25 104 HIS A O 1
ATOM 851 N N . SER A 1 105 ? -4.060 -17.199 -5.953 1.00 66.31 105 SER A N 1
ATOM 852 C CA . SER A 1 105 ? -4.259 -18.397 -5.122 1.00 66.31 105 SER A CA 1
ATOM 853 C C . SER A 1 105 ? -3.304 -18.488 -3.927 1.00 66.31 105 SER A C 1
ATOM 855 O O . SER A 1 105 ? -3.695 -19.025 -2.892 1.00 66.31 105 SER A O 1
ATOM 857 N N . LYS A 1 106 ? -2.081 -17.951 -4.054 1.00 68.06 106 LYS A N 1
ATOM 858 C CA . LYS A 1 106 ? -1.022 -18.045 -3.028 1.00 68.06 106 LYS A CA 1
ATOM 859 C C . LYS A 1 106 ? -0.707 -16.730 -2.303 1.00 68.06 106 LYS A C 1
ATOM 861 O O . LYS A 1 106 ? -0.345 -16.768 -1.136 1.00 68.06 106 LYS A O 1
ATOM 866 N N . HIS A 1 107 ? -0.887 -15.576 -2.954 1.00 73.12 107 HIS A N 1
ATOM 867 C CA . HIS A 1 107 ? -0.478 -14.268 -2.413 1.00 73.12 107 HIS A CA 1
ATOM 868 C C . HIS A 1 107 ? -1.532 -13.185 -2.684 1.00 73.12 107 HIS A C 1
ATOM 870 O O . HIS A 1 107 ? -1.296 -12.209 -3.395 1.00 73.12 107 HIS A O 1
ATOM 876 N N . CYS A 1 108 ? -2.746 -13.370 -2.160 1.00 81.12 108 CYS A N 1
ATOM 877 C CA . CYS A 1 108 ? -3.812 -12.393 -2.348 1.00 81.12 108 CYS A CA 1
ATOM 878 C C . CYS A 1 108 ? -3.579 -11.139 -1.490 1.00 81.12 108 CYS A C 1
ATOM 880 O O . CYS A 1 108 ? -3.665 -11.195 -0.267 1.00 81.12 108 CYS A O 1
ATOM 882 N N . VAL A 1 109 ? -3.357 -9.990 -2.141 1.00 81.06 109 VAL A N 1
ATOM 883 C CA . VAL A 1 109 ? -3.179 -8.691 -1.461 1.00 81.06 109 VAL A CA 1
ATOM 884 C C . VAL A 1 109 ? -4.366 -8.357 -0.554 1.00 81.06 109 VAL A C 1
ATOM 886 O O . VAL A 1 109 ? -4.154 -7.945 0.579 1.00 81.06 109 VAL A O 1
ATOM 889 N N . LEU A 1 110 ? -5.603 -8.589 -1.011 1.00 85.00 110 LEU A N 1
ATOM 890 C CA . LEU A 1 110 ? -6.806 -8.332 -0.210 1.00 85.00 110 LEU A CA 1
ATOM 891 C C . LEU A 1 110 ? -6.827 -9.167 1.078 1.00 85.00 110 LEU A C 1
ATOM 893 O O . LEU A 1 110 ? -7.069 -8.626 2.153 1.00 85.00 110 LEU A O 1
ATOM 897 N N . GLU A 1 111 ? -6.516 -10.463 0.983 1.00 88.00 111 GLU A N 1
ATOM 898 C CA . GLU A 1 111 ? -6.415 -11.332 2.159 1.00 88.00 111 GLU A CA 1
ATOM 899 C C . GLU A 1 111 ? -5.341 -10.812 3.124 1.00 88.00 111 GLU A C 1
ATOM 901 O O . GLU A 1 111 ? -5.587 -10.707 4.324 1.00 88.00 111 GLU A O 1
ATOM 906 N N . ASN A 1 112 ? -4.169 -10.441 2.602 1.00 86.94 112 ASN A N 1
ATOM 907 C CA . ASN A 1 112 ? -3.058 -9.937 3.409 1.00 86.94 112 ASN A CA 1
ATOM 908 C C . ASN A 1 112 ? -3.411 -8.633 4.138 1.00 86.94 112 ASN A C 1
ATOM 910 O O . ASN A 1 112 ? -3.082 -8.483 5.313 1.00 86.94 112 ASN A O 1
ATOM 914 N N . VAL A 1 113 ? -4.115 -7.710 3.479 1.00 86.62 113 VAL A N 1
ATOM 915 C CA . VAL A 1 113 ? -4.587 -6.466 4.106 1.00 86.62 113 VAL A CA 1
ATOM 916 C C . VAL A 1 113 ? -5.577 -6.769 5.233 1.00 86.62 113 VAL A C 1
ATOM 918 O O . VAL A 1 113 ? -5.437 -6.232 6.329 1.00 86.62 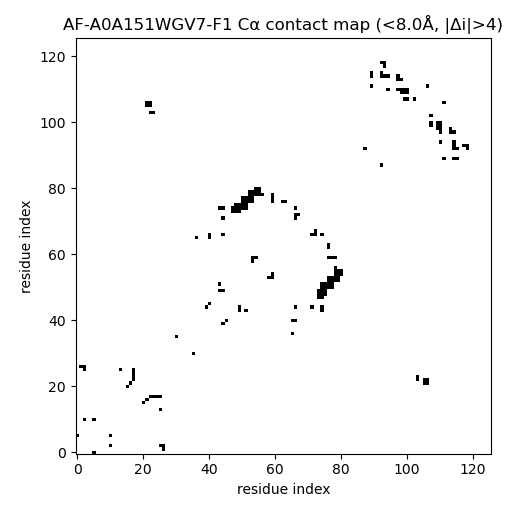113 VAL A O 1
ATOM 921 N N . LEU A 1 114 ? -6.530 -7.679 5.014 1.00 89.38 114 LEU A N 1
ATOM 922 C CA . LEU A 1 114 ? -7.511 -8.058 6.038 1.00 89.38 114 LEU A CA 1
ATOM 923 C C . LEU A 1 114 ? -6.866 -8.781 7.229 1.00 89.38 114 LEU A C 1
ATOM 925 O O . LEU A 1 114 ? -7.234 -8.527 8.376 1.00 89.38 114 LEU A O 1
ATOM 929 N N . LYS A 1 115 ? -5.869 -9.638 6.980 1.00 90.00 115 LYS A N 1
ATOM 930 C CA . LYS A 1 115 ? -5.043 -10.268 8.022 1.00 90.00 115 LYS A CA 1
ATOM 931 C C . LYS A 1 115 ? -4.355 -9.223 8.902 1.00 90.00 115 LYS A C 1
ATOM 933 O O . LYS A 1 115 ? -4.422 -9.309 10.128 1.00 90.00 115 LYS A O 1
ATOM 938 N N . LEU A 1 116 ? -3.727 -8.222 8.284 1.00 86.81 116 LEU A N 1
ATOM 939 C CA . LEU A 1 116 ? -3.063 -7.129 8.998 1.00 86.81 116 LEU A CA 1
ATOM 940 C C . LEU A 1 116 ? -4.060 -6.283 9.796 1.00 86.81 116 LEU A C 1
ATOM 942 O O . LEU A 1 116 ? -3.818 -6.012 10.969 1.00 86.81 116 LEU A O 1
ATOM 946 N N . PHE A 1 117 ? -5.207 -5.942 9.208 1.00 85.12 117 PHE A N 1
ATOM 947 C CA . PHE A 1 117 ? -6.266 -5.197 9.891 1.00 85.12 117 PHE A CA 1
ATOM 948 C C . PHE A 1 117 ? -6.804 -5.944 11.125 1.00 85.12 117 PHE A C 1
ATOM 950 O O . PHE A 1 117 ? -6.945 -5.369 12.206 1.00 85.12 117 PHE A O 1
ATOM 957 N N . LYS A 1 118 ? -7.028 -7.258 11.012 1.00 87.69 118 LYS A N 1
ATOM 958 C CA . LYS A 1 118 ? -7.409 -8.109 12.152 1.00 87.69 118 LYS A CA 1
ATOM 959 C C . LYS A 1 118 ? -6.336 -8.153 13.240 1.00 87.69 118 LYS A C 1
ATOM 961 O O . LYS A 1 118 ? -6.655 -8.148 14.426 1.00 87.69 118 LYS A O 1
ATOM 966 N N . ARG A 1 119 ? -5.056 -8.218 12.862 1.00 83.75 119 ARG A N 1
ATOM 967 C CA . ARG A 1 119 ? -3.953 -8.176 13.832 1.00 83.75 119 ARG A CA 1
ATOM 968 C C . ARG A 1 119 ? -3.937 -6.833 14.568 1.00 83.75 119 ARG A C 1
ATOM 970 O O . ARG A 1 119 ? -3.868 -6.819 15.791 1.00 83.75 119 ARG A O 1
ATOM 977 N N . TRP A 1 120 ? -4.050 -5.730 13.830 1.00 81.69 120 TRP A N 1
ATOM 978 C CA . TRP A 1 120 ? -4.085 -4.375 14.380 1.00 81.69 120 TRP A CA 1
ATOM 979 C C . TRP A 1 120 ? -5.232 -4.177 15.376 1.00 81.69 120 TRP A C 1
ATOM 981 O O . TRP A 1 120 ? -5.004 -3.753 16.503 1.00 81.69 120 TRP A O 1
ATOM 991 N N . THR A 1 121 ? -6.452 -4.569 15.007 1.00 82.31 121 THR A N 1
ATOM 992 C CA . THR A 1 121 ? -7.628 -4.470 15.893 1.00 82.31 121 THR A CA 1
ATOM 993 C C . THR A 1 121 ? -7.463 -5.275 17.187 1.00 82.31 121 THR A C 1
ATOM 995 O O . THR A 1 121 ? -7.855 -4.804 18.254 1.00 82.31 121 THR A O 1
ATOM 998 N N . ARG A 1 122 ? -6.810 -6.446 17.143 1.00 80.00 122 ARG A N 1
ATOM 999 C CA . ARG A 1 122 ? -6.463 -7.212 18.356 1.00 80.00 122 ARG A CA 1
ATOM 1000 C C . ARG A 1 122 ? -5.443 -6.501 19.247 1.00 80.00 122 ARG A C 1
ATOM 1002 O O . ARG A 1 122 ? -5.555 -6.619 20.461 1.00 80.00 122 ARG A O 1
ATOM 1009 N N . PHE A 1 123 ? -4.464 -5.797 18.674 1.00 76.56 123 PHE A N 1
ATOM 1010 C CA . PHE A 1 123 ? -3.507 -5.005 19.455 1.00 76.56 123 PHE A CA 1
ATOM 1011 C C . PHE A 1 123 ? -4.176 -3.831 20.167 1.00 76.56 123 PHE A C 1
ATOM 1013 O O . PHE A 1 123 ? -3.858 -3.583 21.319 1.00 76.56 123 PHE A O 1
ATOM 1020 N N . GLN A 1 124 ? -5.122 -3.159 19.509 1.00 69.00 124 GLN A N 1
ATOM 1021 C CA . GLN A 1 124 ? -5.865 -2.034 20.091 1.00 69.00 124 GLN A CA 1
ATOM 1022 C C . GLN A 1 124 ? -6.848 -2.452 21.199 1.00 69.00 124 GLN A C 1
ATOM 1024 O O . GLN A 1 124 ? -7.296 -1.616 21.972 1.00 69.00 124 GLN A O 1
ATOM 1029 N N . SER A 1 125 ? -7.216 -3.737 21.267 1.00 64.69 125 SER A N 1
ATOM 1030 C CA . SER A 1 125 ? -8.185 -4.262 22.244 1.00 64.69 125 SER A CA 1
ATOM 1031 C C . SER A 1 125 ? -7.536 -4.798 23.531 1.00 64.69 125 SER A C 1
ATOM 1033 O O . SER A 1 125 ? -8.230 -5.411 24.344 1.00 64.69 125 SER A O 1
ATOM 1035 N N . LYS A 1 126 ? -6.215 -4.654 23.681 1.00 55.66 126 LYS A N 1
ATOM 1036 C CA . LYS A 1 126 ? -5.451 -5.023 24.880 1.00 55.66 126 LYS A CA 1
ATOM 1037 C C . LYS A 1 126 ? -5.108 -3.776 25.676 1.00 55.66 126 LYS A C 1
ATOM 1039 O O . LYS A 1 126 ? -5.134 -3.888 26.919 1.00 55.66 126 LYS A O 1
#